Protein AF-A0A257YB41-F1 (afdb_monomer_lite)

Radius of gyration: 22.33 Å; chains: 1; bounding box: 50×32×46 Å

Structure (mmCIF, N/CA/C/O backbone):
data_AF-A0A257YB41-F1
#
_entry.id   AF-A0A257YB41-F1
#
loop_
_atom_site.group_PDB
_atom_site.id
_atom_site.type_symbol
_atom_site.label_atom_id
_atom_site.label_alt_id
_atom_site.label_comp_id
_atom_site.label_asym_id
_atom_site.label_entity_id
_atom_site.label_seq_id
_atom_site.pdbx_PDB_ins_code
_atom_site.Cartn_x
_atom_site.Cartn_y
_atom_site.Cartn_z
_atom_site.occupancy
_atom_site.B_iso_or_equiv
_atom_site.auth_seq_id
_atom_site.auth_comp_id
_atom_site.auth_asym_id
_atom_site.auth_atom_id
_atom_site.pdbx_PDB_model_num
ATOM 1 N N . ASN A 1 1 ? 12.449 4.492 -10.604 1.00 88.31 1 ASN A N 1
ATOM 2 C CA . ASN A 1 1 ? 11.569 4.675 -11.779 1.00 88.31 1 ASN A CA 1
ATOM 3 C C . ASN A 1 1 ? 12.094 3.883 -12.981 1.00 88.31 1 ASN A C 1
ATOM 5 O O . ASN A 1 1 ? 11.810 4.262 -14.106 1.00 88.31 1 ASN A O 1
ATOM 9 N N . ASP A 1 2 ? 12.854 2.804 -12.761 1.00 97.12 2 ASP A N 1
ATOM 10 C CA . ASP A 1 2 ? 13.391 1.965 -13.835 1.00 97.12 2 ASP A CA 1
ATOM 11 C C . ASP A 1 2 ? 12.380 0.837 -14.129 1.00 97.12 2 ASP A C 1
ATOM 13 O O . ASP A 1 2 ? 12.077 0.068 -13.209 1.00 97.12 2 ASP A O 1
ATOM 17 N N . PRO A 1 3 ? 11.825 0.749 -15.353 1.00 97.44 3 PRO A N 1
ATOM 18 C CA . PRO A 1 3 ? 10.835 -0.267 -15.708 1.00 97.44 3 PRO A CA 1
ATOM 19 C C . PRO A 1 3 ? 11.396 -1.695 -15.659 1.00 97.44 3 PRO A C 1
ATOM 21 O O . PRO A 1 3 ? 10.682 -2.612 -15.259 1.00 97.44 3 PRO A O 1
ATOM 24 N N . VAL A 1 4 ? 12.674 -1.900 -15.996 1.00 97.81 4 VAL A N 1
ATOM 25 C CA . VAL A 1 4 ? 13.293 -3.236 -16.013 1.00 97.81 4 VAL A CA 1
ATOM 26 C C . VAL A 1 4 ? 13.488 -3.750 -14.587 1.00 97.81 4 VAL A C 1
ATOM 28 O O . VAL A 1 4 ? 13.169 -4.902 -14.292 1.00 97.81 4 VAL A O 1
ATOM 31 N N . ASP A 1 5 ? 13.969 -2.894 -13.681 1.00 98.06 5 ASP A N 1
ATOM 32 C CA . ASP A 1 5 ? 14.063 -3.222 -12.250 1.00 98.06 5 ASP A CA 1
ATOM 33 C C . ASP A 1 5 ? 12.675 -3.508 -11.656 1.00 98.06 5 ASP A C 1
ATOM 35 O O . ASP A 1 5 ? 12.495 -4.507 -10.959 1.00 98.06 5 ASP A O 1
ATOM 39 N N . GLN A 1 6 ? 11.671 -2.684 -11.979 1.00 98.00 6 GLN A N 1
ATOM 40 C CA . GLN A 1 6 ? 10.310 -2.887 -11.482 1.00 98.00 6 GLN A CA 1
ATOM 41 C C . GLN A 1 6 ? 9.695 -4.204 -11.981 1.00 98.00 6 GLN A C 1
ATOM 43 O O . GLN A 1 6 ? 9.092 -4.927 -11.187 1.00 98.00 6 GLN A O 1
ATOM 48 N N . TYR A 1 7 ? 9.880 -4.547 -13.260 1.00 98.31 7 TYR A N 1
ATOM 49 C CA . TYR A 1 7 ? 9.430 -5.823 -13.821 1.00 98.31 7 TYR A CA 1
ATOM 50 C C . TYR A 1 7 ? 10.055 -7.016 -13.095 1.00 98.31 7 TYR A C 1
ATOM 52 O O . TYR A 1 7 ? 9.343 -7.935 -12.695 1.00 98.31 7 TYR A O 1
ATOM 60 N N . ASN A 1 8 ? 11.373 -6.995 -12.875 1.00 98.38 8 ASN A N 1
ATOM 61 C CA . ASN A 1 8 ? 12.067 -8.094 -12.202 1.00 98.38 8 ASN A CA 1
ATOM 62 C C . ASN A 1 8 ? 11.537 -8.315 -10.777 1.00 98.38 8 ASN A C 1
ATOM 64 O O . ASN A 1 8 ? 11.349 -9.458 -10.366 1.00 98.38 8 ASN A O 1
ATOM 68 N N . ARG A 1 9 ? 11.227 -7.235 -10.047 1.00 98.19 9 ARG A N 1
ATOM 69 C CA . ARG A 1 9 ? 10.609 -7.321 -8.712 1.00 98.19 9 ARG A CA 1
ATOM 70 C C . ARG A 1 9 ? 9.210 -7.915 -8.764 1.00 98.19 9 ARG A C 1
ATOM 72 O O . ARG A 1 9 ? 8.878 -8.752 -7.931 1.00 98.19 9 ARG A O 1
ATOM 79 N N . PHE A 1 10 ? 8.395 -7.520 -9.741 1.00 98.19 10 PHE A N 1
ATOM 80 C CA . PHE A 1 10 ? 7.081 -8.132 -9.912 1.00 98.19 10 PHE A CA 1
ATOM 81 C C . PHE A 1 10 ? 7.162 -9.604 -10.317 1.00 98.19 10 PHE A C 1
ATOM 83 O O . PHE A 1 10 ? 6.368 -10.398 -9.826 1.00 98.19 10 PHE A O 1
ATOM 90 N N . ALA A 1 11 ? 8.121 -9.998 -11.158 1.00 97.75 11 ALA A N 1
ATOM 91 C CA . ALA A 1 11 ? 8.333 -11.402 -11.506 1.00 97.75 11 ALA A CA 1
ATOM 92 C C . ALA A 1 11 ? 8.718 -12.243 -10.273 1.00 97.75 11 ALA A C 1
ATOM 94 O O . ALA A 1 11 ? 8.233 -13.361 -10.104 1.00 97.75 11 ALA A O 1
ATOM 95 N N . GLU A 1 12 ? 9.543 -11.690 -9.379 1.00 98.19 12 GLU A N 1
ATOM 96 C CA . GLU A 1 12 ? 9.895 -12.324 -8.106 1.00 98.19 12 GLU A CA 1
ATOM 97 C C . GLU A 1 12 ? 8.670 -12.461 -7.183 1.00 98.19 12 GLU A C 1
ATOM 99 O O . GLU A 1 12 ? 8.397 -13.549 -6.675 1.00 98.19 12 GLU A O 1
ATOM 104 N N . GLN A 1 13 ? 7.883 -11.394 -7.024 1.00 98.19 13 GLN A N 1
ATOM 105 C CA . GLN A 1 13 ? 6.640 -11.402 -6.241 1.00 98.19 13 GLN A CA 1
ATOM 106 C C . GLN A 1 13 ? 5.607 -12.386 -6.803 1.00 98.19 13 GLN A C 1
ATOM 108 O O . GLN A 1 13 ? 5.016 -13.155 -6.047 1.00 98.19 13 GLN A O 1
ATOM 113 N N . GLN A 1 14 ? 5.464 -12.458 -8.127 1.00 97.69 14 GLN A N 1
ATOM 114 C CA . GLN A 1 14 ? 4.599 -13.437 -8.774 1.00 97.69 14 GLN A CA 1
ATOM 115 C C . GLN A 1 14 ? 5.050 -14.871 -8.468 1.00 97.69 14 GLN A C 1
ATOM 117 O O . GLN A 1 14 ? 4.212 -15.719 -8.181 1.00 97.69 14 GLN A O 1
ATOM 122 N N . SER A 1 15 ? 6.361 -15.138 -8.446 1.00 97.69 15 SER A N 1
ATOM 123 C CA . SER A 1 15 ? 6.877 -16.464 -8.083 1.00 97.69 15 SER A CA 1
ATOM 124 C C . SER A 1 15 ? 6.578 -16.841 -6.626 1.00 97.69 15 SER A C 1
ATOM 126 O O . SER A 1 15 ? 6.254 -17.996 -6.351 1.00 97.69 15 SER A O 1
ATOM 128 N N . MET A 1 16 ? 6.624 -15.874 -5.698 1.00 98.06 16 MET A N 1
ATOM 129 C CA . MET A 1 16 ? 6.213 -16.077 -4.302 1.00 98.06 16 MET A CA 1
ATOM 130 C C . MET A 1 16 ? 4.715 -16.375 -4.205 1.00 98.06 16 MET A C 1
ATOM 132 O O . MET A 1 16 ? 4.310 -17.310 -3.514 1.00 98.06 16 MET A O 1
ATOM 136 N N . ARG A 1 17 ? 3.898 -15.647 -4.971 1.00 97.38 17 ARG A N 1
ATOM 137 C CA . ARG A 1 17 ? 2.454 -15.871 -5.046 1.00 97.38 17 ARG A CA 1
ATOM 138 C C . ARG A 1 17 ? 2.111 -17.258 -5.584 1.00 97.38 17 ARG A C 1
ATOM 140 O O . ARG A 1 17 ? 1.273 -17.953 -5.016 1.00 97.38 17 ARG A O 1
ATOM 147 N N . ASP A 1 18 ? 2.791 -17.693 -6.641 1.00 96.94 18 ASP A N 1
ATOM 148 C CA . ASP A 1 18 ? 2.618 -19.028 -7.225 1.00 96.94 18 ASP A CA 1
ATOM 149 C C . ASP A 1 18 ? 3.073 -20.140 -6.260 1.00 96.94 18 ASP A C 1
ATOM 151 O O . ASP A 1 18 ? 2.560 -21.260 -6.309 1.00 96.94 18 ASP A O 1
ATOM 155 N N . AL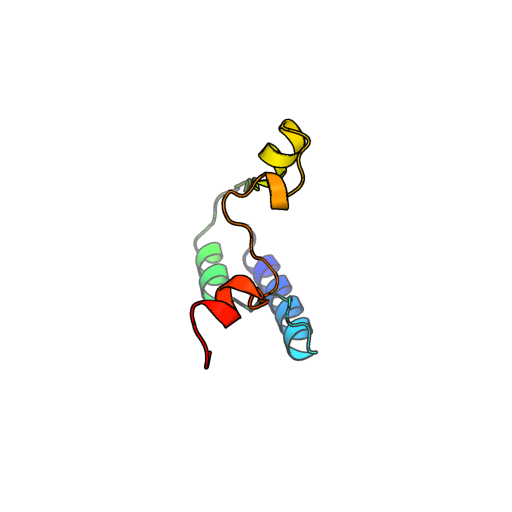A A 1 19 ? 3.999 -19.827 -5.346 1.00 98.00 19 ALA A N 1
ATOM 156 C CA . ALA A 1 19 ? 4.418 -20.703 -4.253 1.00 98.00 19 ALA A CA 1
ATOM 157 C C . ALA A 1 19 ? 3.449 -20.711 -3.049 1.00 98.00 19 ALA A C 1
ATOM 159 O O . ALA A 1 19 ? 3.664 -21.483 -2.111 1.00 98.00 19 ALA A O 1
ATOM 160 N N . GLY A 1 20 ? 2.377 -19.909 -3.083 1.00 97.50 20 GLY A N 1
ATOM 161 C CA . GLY A 1 20 ? 1.317 -19.881 -2.071 1.00 97.50 20 GLY A CA 1
ATOM 162 C C . GLY A 1 20 ? 1.373 -18.708 -1.090 1.00 97.50 20 GLY A C 1
ATOM 163 O O . GLY A 1 20 ? 0.709 -18.772 -0.058 1.00 97.50 20 GLY A O 1
ATOM 164 N N . ASP A 1 21 ? 2.157 -17.663 -1.371 1.00 97.75 21 ASP A N 1
ATOM 165 C CA . ASP A 1 21 ? 2.116 -16.417 -0.599 1.00 97.75 21 ASP A CA 1
ATOM 166 C C . ASP A 1 21 ? 0.946 -15.527 -1.060 1.00 97.75 21 ASP A C 1
ATOM 168 O O . ASP A 1 21 ? 1.021 -14.850 -2.087 1.00 97.75 21 ASP A O 1
ATOM 172 N N . ASP A 1 22 ? -0.149 -15.532 -0.295 1.00 95.69 22 ASP A N 1
ATOM 173 C CA . ASP A 1 22 ? -1.352 -14.741 -0.585 1.00 95.69 22 ASP A CA 1
ATOM 174 C C . ASP A 1 22 ? -1.146 -13.221 -0.417 1.00 95.69 22 ASP A C 1
ATOM 176 O O . ASP A 1 22 ? -1.967 -12.438 -0.906 1.00 95.69 22 ASP A O 1
ATOM 180 N N . GLU A 1 23 ? -0.073 -12.788 0.259 1.00 96.75 23 GLU A N 1
ATOM 181 C CA . GLU A 1 23 ? 0.253 -11.370 0.470 1.00 96.75 23 GLU A CA 1
ATOM 182 C C . GLU A 1 23 ? 1.201 -10.809 -0.604 1.00 96.75 23 GLU A C 1
ATOM 184 O O . GLU A 1 23 ? 1.341 -9.586 -0.727 1.00 96.75 23 GLU A O 1
ATOM 189 N N . ALA A 1 24 ? 1.833 -11.674 -1.406 1.00 97.50 24 ALA A N 1
ATOM 190 C CA . ALA A 1 24 ? 2.741 -11.262 -2.468 1.00 97.50 24 ALA A CA 1
ATOM 191 C C . ALA A 1 24 ? 2.023 -10.480 -3.581 1.00 97.50 24 ALA A C 1
ATOM 193 O O . ALA A 1 24 ? 0.875 -10.747 -3.958 1.00 97.50 24 ALA A O 1
ATOM 194 N N . GLN A 1 25 ? 2.726 -9.493 -4.138 1.00 97.12 25 GLN A N 1
ATOM 195 C CA . GLN A 1 25 ? 2.163 -8.611 -5.159 1.00 97.12 25 GLN A CA 1
ATOM 196 C C . GLN A 1 25 ? 1.928 -9.350 -6.483 1.00 97.12 25 GLN A C 1
ATOM 198 O O . GLN A 1 25 ? 2.727 -10.183 -6.907 1.00 97.12 25 GLN A O 1
ATOM 203 N N . MET A 1 26 ? 0.838 -9.003 -7.169 1.00 96.62 26 MET A N 1
ATOM 204 C CA . MET A 1 26 ? 0.573 -9.478 -8.527 1.00 96.62 26 MET A CA 1
ATOM 205 C C . MET A 1 26 ? 1.430 -8.711 -9.537 1.00 96.62 26 MET A C 1
ATOM 207 O O . MET A 1 26 ? 1.647 -7.509 -9.380 1.00 96.62 26 MET A O 1
ATOM 211 N N . LEU A 1 27 ? 1.881 -9.395 -10.590 1.00 97.56 27 LEU A N 1
ATOM 212 C CA . LEU A 1 27 ? 2.543 -8.745 -11.717 1.00 97.56 27 LEU A CA 1
ATOM 213 C C . LEU A 1 27 ? 1.563 -7.829 -12.468 1.00 97.56 27 LEU A C 1
ATOM 215 O O . LEU A 1 27 ? 0.625 -8.306 -13.105 1.00 97.56 27 LEU A O 1
ATOM 219 N N . ASP A 1 28 ? 1.825 -6.523 -12.422 1.00 98.12 28 ASP A N 1
ATOM 220 C CA . ASP A 1 28 ? 1.100 -5.495 -13.172 1.00 98.12 28 ASP A CA 1
ATOM 221 C C . ASP A 1 28 ? 1.957 -5.020 -14.357 1.00 98.12 28 ASP A C 1
ATOM 223 O O . ASP A 1 28 ? 2.879 -4.212 -14.209 1.00 98.12 28 ASP A O 1
ATOM 227 N N . ILE A 1 29 ? 1.687 -5.588 -15.535 1.00 97.56 29 ILE A N 1
ATOM 228 C CA . ILE A 1 29 ? 2.422 -5.275 -16.769 1.00 97.56 29 ILE A CA 1
ATOM 229 C C . ILE A 1 29 ? 2.068 -3.872 -17.270 1.00 97.56 29 ILE A C 1
ATOM 231 O O . ILE A 1 29 ? 2.955 -3.170 -17.751 1.00 97.56 29 ILE A O 1
ATOM 235 N N . ASP A 1 30 ? 0.820 -3.436 -17.099 1.00 98.19 30 ASP A N 1
ATOM 236 C CA . ASP A 1 30 ? 0.363 -2.119 -17.548 1.00 98.19 30 ASP A CA 1
ATOM 237 C C . ASP A 1 30 ? 1.073 -1.005 -16.753 1.00 98.19 30 ASP A C 1
ATOM 239 O O . ASP A 1 30 ? 1.469 0.020 -17.312 1.00 98.19 30 ASP A O 1
ATOM 243 N N . PHE A 1 31 ? 1.322 -1.218 -15.453 1.00 97.75 31 PHE A N 1
ATOM 244 C CA . PHE A 1 31 ? 2.140 -0.309 -14.645 1.00 97.75 31 PHE A CA 1
ATOM 245 C C . PHE A 1 31 ? 3.599 -0.258 -15.112 1.00 97.75 31 PHE A C 1
ATOM 247 O O . PHE A 1 31 ? 4.189 0.822 -15.158 1.00 97.75 31 PHE A O 1
ATOM 254 N N . VAL A 1 32 ? 4.196 -1.402 -15.465 1.00 97.88 32 VAL A N 1
ATOM 255 C CA . VAL A 1 32 ? 5.561 -1.441 -16.017 1.00 97.88 32 VAL A CA 1
ATOM 256 C C . VAL A 1 32 ? 5.617 -0.691 -17.346 1.00 97.88 32 VAL A C 1
ATOM 258 O O . VAL A 1 32 ? 6.498 0.152 -17.508 1.00 97.88 32 VAL A O 1
ATOM 261 N N . GLU A 1 33 ? 4.654 -0.915 -18.244 1.00 97.88 33 GLU A N 1
ATOM 262 C CA . GLU A 1 33 ? 4.551 -0.188 -19.513 1.00 97.88 33 GLU A CA 1
ATOM 263 C C . GLU A 1 33 ? 4.462 1.326 -19.263 1.00 97.88 33 GLU A C 1
ATOM 265 O O . GLU A 1 33 ? 5.185 2.114 -19.870 1.00 97.88 33 GLU A O 1
ATOM 270 N N . ALA A 1 34 ? 3.652 1.755 -18.289 1.00 97.50 34 ALA A N 1
ATOM 271 C CA . ALA A 1 34 ? 3.542 3.163 -17.916 1.00 97.50 34 ALA A CA 1
ATOM 272 C C . ALA A 1 34 ? 4.890 3.783 -17.485 1.00 97.50 34 ALA A 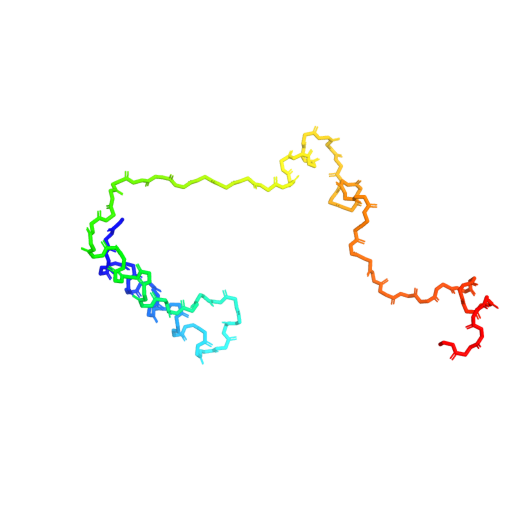C 1
ATOM 274 O O . ALA A 1 34 ? 5.152 4.953 -17.779 1.00 97.50 34 ALA A O 1
ATOM 275 N N . LEU A 1 35 ? 5.765 3.018 -16.819 1.00 97.38 35 LEU A N 1
ATOM 276 C CA . LEU A 1 35 ? 7.107 3.478 -16.439 1.00 97.38 35 LEU A CA 1
ATOM 277 C C . LEU A 1 35 ? 8.024 3.687 -17.653 1.00 97.38 35 LEU A C 1
ATOM 279 O O . LEU A 1 35 ? 8.856 4.601 -17.623 1.00 97.38 35 LEU A O 1
ATOM 283 N N . GLU A 1 36 ? 7.862 2.895 -18.717 1.00 97.12 36 GLU A N 1
ATOM 284 C CA . GLU A 1 36 ? 8.658 2.981 -19.952 1.00 97.12 36 GLU A CA 1
ATOM 285 C C . GLU A 1 36 ? 8.449 4.301 -20.699 1.00 97.12 36 GLU A C 1
ATOM 287 O O . GLU A 1 36 ? 9.387 4.825 -21.303 1.00 97.12 36 GLU A O 1
ATOM 292 N N . TYR A 1 37 ? 7.262 4.905 -20.584 1.00 97.12 37 TYR A N 1
ATOM 293 C CA . TYR A 1 37 ? 6.986 6.238 -21.133 1.00 97.12 37 TYR A CA 1
ATOM 294 C C . TYR A 1 37 ? 7.745 7.371 -20.416 1.00 97.12 37 TYR A C 1
ATOM 296 O O . TYR A 1 37 ? 7.678 8.525 -20.842 1.00 97.12 37 TYR A O 1
ATOM 304 N N . GLY A 1 38 ? 8.506 7.057 -19.362 1.00 93.62 38 GLY A N 1
ATOM 305 C CA . GLY A 1 38 ? 9.434 7.980 -18.718 1.00 93.62 38 GLY A CA 1
ATOM 306 C C . GLY A 1 38 ? 8.857 8.620 -17.463 1.00 93.62 38 GLY A C 1
ATOM 307 O O . GLY A 1 38 ? 8.654 9.834 -17.407 1.00 93.62 38 GLY A O 1
ATOM 308 N N . MET A 1 39 ? 8.645 7.813 -16.420 1.00 95.06 39 MET A N 1
ATOM 309 C CA . MET A 1 39 ? 8.298 8.330 -15.093 1.00 95.06 39 MET A CA 1
ATOM 310 C C . MET A 1 39 ? 9.420 9.256 -14.577 1.00 95.06 39 MET A C 1
ATOM 312 O O . MET A 1 39 ? 10.566 8.813 -14.475 1.00 95.06 39 MET A O 1
ATOM 316 N N . PRO A 1 40 ? 9.142 10.517 -14.197 1.00 96.38 40 PRO A N 1
ATOM 317 C CA . PRO A 1 40 ? 10.145 11.396 -13.598 1.00 96.38 40 PRO A CA 1
ATOM 318 C C . PRO A 1 40 ? 10.665 10.867 -12.251 1.00 96.38 40 PRO A C 1
ATOM 320 O O . PRO A 1 40 ? 9.995 10.062 -11.599 1.00 96.38 40 PRO A O 1
ATOM 323 N N . PRO A 1 41 ? 11.823 11.348 -11.765 1.00 96.38 41 PRO A N 1
ATOM 324 C CA . PRO A 1 41 ? 12.236 11.107 -10.388 1.00 96.38 41 PRO A CA 1
ATOM 325 C C . PRO A 1 41 ? 11.164 11.630 -9.423 1.00 96.38 41 PRO A C 1
ATOM 327 O O . PRO A 1 41 ? 10.891 12.829 -9.378 1.00 96.38 41 PRO A O 1
ATOM 330 N N . ALA A 1 42 ? 10.549 10.726 -8.665 1.00 95.19 42 ALA A N 1
ATOM 331 C CA . ALA A 1 42 ? 9.471 11.041 -7.736 1.00 95.19 42 ALA A CA 1
ATOM 332 C C . ALA A 1 42 ? 9.670 10.318 -6.400 1.00 95.19 42 ALA A C 1
ATOM 334 O O . ALA A 1 42 ? 10.362 9.303 -6.320 1.00 95.19 42 ALA A O 1
ATOM 335 N N . CYS A 1 43 ? 9.032 10.845 -5.358 1.00 96.19 43 CYS A N 1
ATOM 336 C CA . CYS A 1 43 ? 8.958 10.241 -4.034 1.00 96.19 43 CYS A CA 1
ATOM 337 C C . CYS A 1 43 ? 7.483 10.121 -3.634 1.00 96.19 43 CYS A C 1
ATOM 339 O O . CYS A 1 43 ? 6.718 11.066 -3.828 1.00 96.19 43 CYS A O 1
ATOM 341 N N . GLY A 1 44 ? 7.090 8.962 -3.106 1.00 94.62 44 GLY A N 1
ATOM 342 C CA . GLY A 1 44 ? 5.753 8.727 -2.561 1.00 94.62 44 GLY A 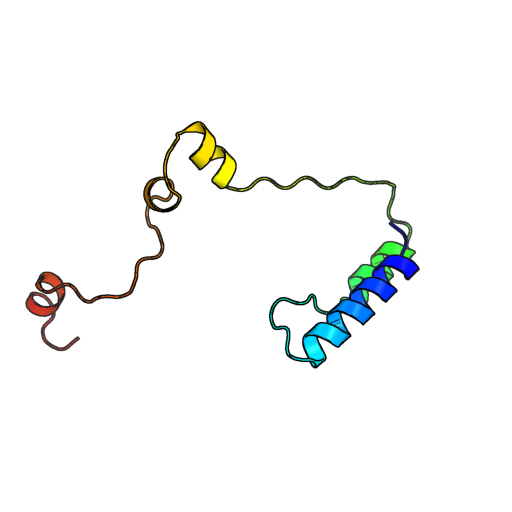CA 1
ATOM 343 C C . GLY A 1 44 ? 5.724 8.935 -1.047 1.00 94.62 44 GLY A C 1
ATOM 344 O O . GLY A 1 44 ? 6.703 8.652 -0.361 1.00 94.62 44 GLY A O 1
ATOM 345 N N . LEU A 1 45 ? 4.591 9.398 -0.520 1.00 97.00 45 LEU A N 1
ATOM 346 C CA . LEU A 1 45 ? 4.347 9.535 0.916 1.00 97.00 45 LEU A CA 1
ATOM 347 C C . LEU A 1 45 ? 2.974 8.954 1.252 1.00 97.00 45 LEU A C 1
ATOM 349 O O . LEU A 1 45 ? 1.988 9.290 0.599 1.00 97.00 45 LEU A O 1
ATOM 353 N N . GLY A 1 46 ? 2.916 8.108 2.279 1.00 96.06 46 GLY A N 1
ATOM 354 C CA . GLY A 1 46 ? 1.677 7.535 2.795 1.00 96.06 46 GLY A CA 1
ATOM 355 C C . GLY A 1 46 ? 1.570 7.747 4.301 1.00 96.06 46 GLY A C 1
ATOM 356 O O . GLY A 1 46 ? 2.520 7.475 5.033 1.00 96.06 46 GLY A O 1
ATOM 357 N N . TYR A 1 47 ? 0.408 8.213 4.758 1.00 96.81 47 TYR A N 1
ATOM 358 C CA . TYR A 1 47 ? 0.051 8.272 6.173 1.00 96.81 47 TYR A CA 1
ATOM 359 C C . TYR A 1 47 ? -1.170 7.402 6.435 1.00 96.81 47 TYR A C 1
ATOM 361 O O . TYR A 1 47 ? -2.073 7.308 5.608 1.00 96.81 47 TYR A O 1
ATOM 369 N N . SER A 1 48 ? -1.184 6.791 7.611 1.00 95.12 48 SER A N 1
ATOM 370 C CA . SER A 1 48 ? -2.292 5.991 8.118 1.00 95.12 48 SER A CA 1
ATOM 371 C C . SER A 1 48 ? -2.958 6.727 9.280 1.00 95.12 48 SER A C 1
ATOM 373 O O . SER A 1 48 ? -2.340 7.550 9.959 1.00 95.12 48 SER A O 1
ATOM 375 N N . GLU A 1 49 ? -4.209 6.376 9.548 1.00 95.06 49 GLU A N 1
ATOM 376 C CA . GLU A 1 49 ? -4.969 6.700 10.753 1.00 95.06 49 GLU A CA 1
ATOM 377 C C . GLU A 1 49 ? -4.198 6.420 12.059 1.00 95.06 49 GLU A C 1
ATOM 379 O O . GLU A 1 49 ? -4.422 7.081 13.072 1.00 95.06 49 GLU A O 1
ATOM 384 N N . ARG A 1 50 ? -3.204 5.521 12.018 1.00 95.44 50 ARG A N 1
ATOM 385 C CA . ARG A 1 50 ? -2.263 5.268 13.117 1.00 95.44 50 ARG A CA 1
ATOM 386 C C . ARG A 1 50 ? -1.534 6.519 13.596 1.00 95.44 50 ARG A C 1
ATOM 388 O O . ARG A 1 50 ? -1.187 6.585 14.771 1.00 95.44 50 ARG A O 1
ATOM 395 N N . VAL A 1 51 ? -1.305 7.504 12.724 1.00 96.75 51 VAL A N 1
ATOM 396 C CA . VAL A 1 51 ? -0.714 8.790 13.126 1.00 96.75 51 VAL A CA 1
ATOM 397 C C . VAL A 1 51 ? -1.618 9.480 14.141 1.00 96.75 51 VAL A C 1
ATOM 399 O O . VAL A 1 51 ? -1.145 9.895 15.192 1.00 96.75 51 VAL A O 1
ATOM 402 N N . PHE A 1 52 ? -2.922 9.541 13.867 1.00 95.38 52 PHE A N 1
ATOM 403 C CA . PHE A 1 52 ? -3.900 10.113 14.787 1.00 95.38 52 PHE A CA 1
ATOM 404 C C . PHE A 1 52 ? -3.969 9.310 16.091 1.00 95.38 52 PHE A C 1
ATOM 406 O O . PHE A 1 52 ? -3.832 9.886 17.164 1.00 95.38 52 PHE A O 1
ATOM 413 N N . TRP A 1 53 ? -4.075 7.979 16.012 1.00 96.69 53 TRP A N 1
ATOM 414 C CA . TRP A 1 53 ? -4.111 7.124 17.206 1.00 96.69 53 TRP A CA 1
ATOM 415 C C . TRP A 1 53 ? -2.874 7.297 18.094 1.00 96.69 53 TRP A C 1
ATOM 417 O O . TRP A 1 53 ? -2.992 7.370 19.314 1.00 96.69 53 TRP A O 1
ATOM 427 N N . SER A 1 54 ? -1.689 7.420 17.486 1.00 96.56 54 SER A N 1
ATOM 428 C CA . SER A 1 54 ? -0.438 7.649 18.210 1.00 96.56 54 SER A CA 1
ATOM 429 C C . SER A 1 54 ? -0.365 9.032 18.854 1.00 96.56 54 SER A C 1
ATOM 431 O O . SER A 1 54 ? 0.249 9.155 19.911 1.00 96.56 54 SER A O 1
ATOM 433 N N . LEU A 1 55 ? -0.929 10.063 18.219 1.00 97.31 55 LEU A N 1
ATOM 434 C CA . LEU A 1 55 ? -0.953 11.422 18.763 1.00 97.31 55 LEU A CA 1
ATOM 435 C C . LEU A 1 55 ? -1.945 11.546 19.925 1.00 97.31 55 LEU A C 1
ATOM 437 O O . LEU A 1 55 ? -1.628 12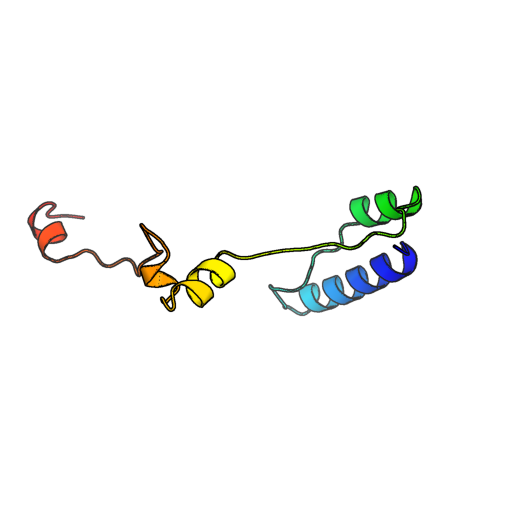.182 20.924 1.00 97.31 55 LEU A O 1
ATOM 441 N N . GLU A 1 56 ? -3.101 10.893 19.817 1.00 96.75 56 GLU A N 1
ATOM 442 C CA . GLU A 1 56 ? -4.129 10.871 20.866 1.00 96.75 56 GLU A CA 1
ATOM 443 C C . GLU A 1 56 ? -3.836 9.854 21.982 1.00 96.75 56 GLU A C 1
ATOM 445 O O . GLU A 1 56 ? -4.471 9.883 23.034 1.00 96.75 56 GLU A O 1
ATOM 450 N N . GLY A 1 57 ? -2.878 8.945 21.779 1.00 97.12 57 GLY A N 1
ATOM 451 C CA . GLY A 1 57 ? -2.539 7.904 22.753 1.00 97.12 57 GLY A CA 1
ATOM 452 C C . GLY A 1 57 ? -3.637 6.852 22.932 1.00 97.12 57 GLY A C 1
ATOM 453 O O . GLY A 1 57 ? -3.757 6.275 24.011 1.00 97.12 57 GLY A O 1
ATOM 454 N N . VAL A 1 58 ? -4.432 6.607 21.889 1.00 96.88 58 VAL A N 1
ATOM 455 C CA . VAL A 1 58 ? -5.559 5.664 21.903 1.00 96.88 58 VAL A CA 1
ATOM 456 C C . VAL A 1 58 ? -5.268 4.433 21.055 1.00 96.88 58 VAL A C 1
ATOM 458 O O . VAL A 1 58 ? -4.455 4.454 20.128 1.00 96.88 58 VAL A O 1
ATOM 461 N N . THR A 1 59 ? -5.952 3.332 21.345 1.00 95.94 59 THR A N 1
ATOM 462 C CA . THR A 1 59 ? -5.888 2.135 20.502 1.00 95.94 59 THR A CA 1
ATOM 463 C C . THR A 1 59 ? -6.682 2.318 19.205 1.00 95.94 59 THR A C 1
ATOM 465 O O . THR A 1 59 ? -7.599 3.134 19.122 1.00 95.94 59 THR A O 1
ATOM 468 N N . ALA A 1 60 ? -6.400 1.487 18.194 1.00 94.69 60 ALA A N 1
ATOM 469 C CA . ALA A 1 60 ? -7.155 1.467 16.936 1.00 94.69 60 ALA A CA 1
ATOM 470 C C . ALA A 1 60 ? -8.673 1.314 17.140 1.00 94.69 60 ALA A C 1
ATOM 472 O O . ALA A 1 60 ? -9.470 1.896 16.412 1.00 94.69 60 ALA A O 1
ATOM 473 N N . ARG A 1 61 ? -9.079 0.537 18.152 1.00 93.44 61 ARG A N 1
ATOM 474 C CA . ARG A 1 61 ? -10.491 0.293 18.468 1.00 93.44 61 ARG A CA 1
ATOM 475 C C . ARG A 1 61 ? -11.177 1.524 19.061 1.00 93.44 61 ARG A C 1
ATOM 477 O O . ARG A 1 61 ? -12.356 1.722 18.810 1.00 93.44 61 ARG A O 1
ATOM 484 N N . GLU A 1 62 ? -10.455 2.321 19.842 1.00 94.56 62 GLU A N 1
ATOM 485 C CA . GLU A 1 62 ? -10.962 3.562 20.444 1.00 94.56 62 GLU A CA 1
ATOM 486 C C . GLU A 1 62 ? -10.952 4.723 19.444 1.00 94.56 62 GLU A C 1
ATOM 488 O O . GLU A 1 62 ? -11.831 5.579 19.476 1.00 94.56 62 GLU A O 1
ATOM 493 N N . GLY A 1 63 ? -9.977 4.737 18.531 1.00 93.62 63 GLY A N 1
ATOM 494 C CA . GLY A 1 63 ? -9.825 5.780 17.520 1.00 93.62 63 GLY A CA 1
ATOM 495 C C . GLY A 1 63 ? -10.707 5.621 16.276 1.00 93.62 63 GLY A C 1
ATOM 496 O O . GLY A 1 63 ? -10.618 6.456 15.377 1.00 93.62 63 GLY A O 1
ATOM 497 N N . VAL A 1 64 ? -11.528 4.569 16.186 1.00 94.88 64 VAL A N 1
ATOM 498 C CA . VAL A 1 64 ? -12.479 4.338 15.085 1.00 94.88 64 VAL A CA 1
ATOM 499 C C . VAL A 1 64 ? -13.902 4.370 15.651 1.00 94.88 64 VAL A C 1
ATOM 501 O O . VAL A 1 64 ? -14.190 3.574 16.539 1.00 94.88 64 VAL A O 1
ATOM 504 N N . PRO A 1 65 ? -14.819 5.221 15.143 1.00 92.81 65 PRO A N 1
ATOM 505 C CA . PRO A 1 65 ? -16.171 5.345 15.704 1.00 92.81 65 PRO A CA 1
ATOM 506 C C . PRO A 1 65 ? -16.974 4.036 15.731 1.00 92.81 65 PRO A C 1
ATOM 508 O O . PRO A 1 65 ? -17.697 3.768 16.686 1.00 92.81 65 PRO A O 1
ATOM 511 N N . PHE A 1 66 ? -16.834 3.215 14.687 1.00 93.56 66 PHE A N 1
ATOM 512 C CA . PHE A 1 66 ? -17.494 1.916 14.551 1.00 93.56 66 PHE A CA 1
ATOM 513 C C . PHE A 1 66 ? -16.462 0.878 14.088 1.00 93.56 66 PHE A C 1
ATOM 515 O O . PHE A 1 66 ? -16.350 0.612 12.890 1.00 93.56 66 PHE A O 1
ATOM 522 N N . PRO A 1 67 ? -15.628 0.350 14.999 1.00 93.38 67 PRO A N 1
ATOM 523 C CA . PRO A 1 67 ? -14.580 -0.590 14.629 1.00 93.38 67 PRO A CA 1
ATOM 524 C C . PRO A 1 67 ? -15.192 -1.936 14.236 1.00 93.38 67 PRO A C 1
ATOM 526 O O . PRO A 1 67 ? -16.256 -2.313 14.728 1.00 93.38 67 PRO A O 1
ATOM 529 N N . GLN A 1 68 ? -14.489 -2.701 13.399 1.00 91.62 68 GLN A N 1
ATOM 530 C CA . GLN A 1 68 ? -14.877 -4.081 13.128 1.00 91.62 68 GLN A CA 1
ATOM 531 C C . GLN A 1 68 ? -14.827 -4.882 14.434 1.00 91.62 68 GLN A C 1
ATOM 533 O O . GLN A 1 68 ? -13.772 -5.026 15.056 1.00 91.62 68 GLN A O 1
ATOM 538 N N . LEU A 1 69 ? -15.978 -5.403 14.848 1.00 89.69 69 LEU A N 1
ATOM 539 C CA . LEU A 1 69 ? -16.101 -6.271 16.010 1.00 89.69 69 LEU A CA 1
ATOM 540 C C . LEU A 1 69 ? -16.269 -7.720 15.562 1.00 89.69 69 LEU A C 1
ATOM 542 O O . LEU A 1 69 ? -16.714 -8.005 14.448 1.00 89.69 69 LEU A O 1
ATOM 546 N N . ARG A 1 70 ? -15.922 -8.653 16.450 1.00 88.38 70 ARG A N 1
ATOM 547 C CA . ARG A 1 70 ? -16.309 -10.050 16.266 1.00 88.38 70 ARG A CA 1
ATOM 548 C C . ARG A 1 70 ? -17.834 -10.116 16.251 1.00 88.38 70 ARG A C 1
ATOM 550 O O . ARG A 1 70 ? -18.479 -9.519 17.108 1.00 88.38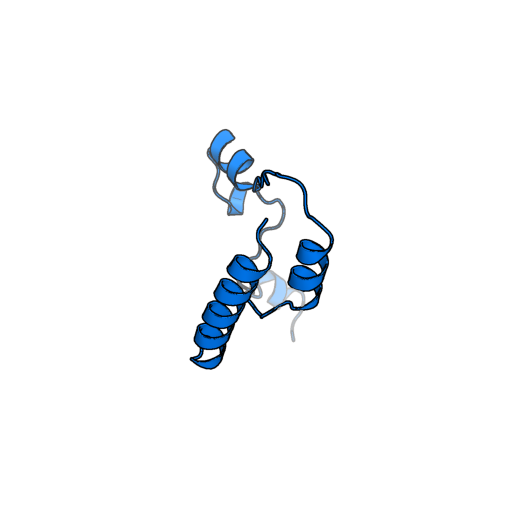 70 ARG A O 1
ATOM 557 N N . HIS A 1 71 ? -18.389 -10.819 15.270 1.00 84.00 71 HIS A N 1
ATOM 558 C CA . HIS A 1 71 ? -19.828 -11.009 15.185 1.00 84.00 71 HIS A CA 1
ATOM 559 C C . HIS A 1 71 ? -20.286 -11.929 16.318 1.00 84.00 71 HIS A C 1
ATOM 561 O O . HIS A 1 71 ? -19.979 -13.122 16.323 1.00 84.00 71 HIS A O 1
ATOM 567 N N . GLU A 1 72 ? -21.014 -11.361 17.272 1.00 84.25 72 GLU A N 1
ATOM 568 C CA . GLU A 1 72 ? -21.711 -12.077 18.332 1.00 84.25 72 GLU A CA 1
ATOM 569 C C . GLU A 1 72 ? -23.117 -11.492 18.431 1.00 84.25 72 GLU A C 1
ATOM 571 O O . GLU A 1 72 ? -23.282 -10.273 18.497 1.00 84.25 72 GLU A O 1
ATOM 576 N N . VAL A 1 73 ? -24.135 -12.353 18.400 1.00 81.38 73 VAL A N 1
ATOM 577 C CA . VAL A 1 73 ? -25.512 -11.911 18.620 1.00 81.38 73 VAL A CA 1
ATOM 578 C C . VAL A 1 73 ? -25.693 -11.773 20.123 1.00 81.38 73 VAL A C 1
ATOM 580 O O . VAL A 1 73 ? -25.723 -12.779 20.834 1.00 81.38 73 VAL A O 1
ATOM 583 N N . ASP A 1 74 ? -25.773 -10.533 20.599 1.00 84.50 74 ASP A N 1
ATOM 584 C CA . ASP A 1 74 ? -25.987 -10.243 22.015 1.00 84.50 74 ASP A CA 1
ATOM 585 C C . ASP A 1 74 ? -27.292 -10.877 22.519 1.00 84.50 74 ASP A C 1
ATOM 587 O O . ASP A 1 74 ? -28.269 -10.968 21.770 1.00 84.50 74 ASP A O 1
ATOM 591 N N . GLN A 1 75 ? -27.333 -11.271 23.795 1.00 84.62 75 GLN A N 1
ATOM 592 C CA . GLN A 1 75 ? -28.530 -11.867 24.402 1.00 84.62 75 GLN A CA 1
ATOM 593 C C . GLN A 1 75 ? -29.748 -10.951 24.251 1.00 84.62 75 GLN A C 1
ATOM 595 O O . GLN A 1 75 ? -30.816 -11.422 23.875 1.00 84.62 75 GLN A O 1
ATOM 600 N N . THR A 1 76 ? -29.570 -9.635 24.402 1.00 87.06 76 THR A N 1
ATOM 601 C CA . THR A 1 76 ? -30.645 -8.653 24.201 1.00 87.06 76 THR A CA 1
ATOM 602 C C . THR A 1 76 ? -31.184 -8.699 22.770 1.00 87.06 76 THR A C 1
ATOM 604 O O . THR A 1 76 ? -32.380 -8.563 22.534 1.00 87.06 76 THR A O 1
ATOM 607 N N . THR A 1 77 ? -30.309 -8.914 21.785 1.00 85.38 77 THR A N 1
ATOM 608 C CA . THR A 1 77 ? -30.708 -9.000 20.373 1.00 85.38 77 THR A CA 1
ATOM 609 C C . THR A 1 77 ? -31.436 -10.316 20.093 1.00 85.38 77 THR A C 1
ATOM 611 O O . THR A 1 77 ? -32.428 -10.306 19.369 1.00 85.38 77 THR A O 1
ATOM 614 N N . GLN A 1 78 ? -31.004 -11.423 20.709 1.00 87.75 78 GLN A N 1
ATOM 615 C CA . GLN A 1 78 ? -31.704 -12.714 20.646 1.00 87.75 78 GLN A CA 1
ATOM 616 C C . GLN A 1 78 ? -33.098 -12.641 21.289 1.00 87.75 78 GLN A C 1
ATOM 618 O O . GLN A 1 78 ? -34.047 -13.231 20.777 1.00 87.75 78 GLN A O 1
ATOM 623 N N . GLU A 1 79 ? -33.238 -11.892 22.387 1.00 89.44 79 GLU A N 1
ATOM 624 C CA . GLU A 1 79 ? -34.519 -11.659 23.060 1.00 89.44 79 GLU A CA 1
ATOM 625 C C . GLU A 1 79 ? -35.471 -10.789 22.226 1.00 89.44 79 GLU A C 1
ATOM 627 O O . GLU A 1 79 ? -36.665 -11.082 22.153 1.00 89.44 79 GLU A O 1
ATOM 632 N N . ILE A 1 80 ? -34.961 -9.731 21.580 1.00 92.00 80 ILE A N 1
ATOM 633 C CA . ILE A 1 80 ? -35.765 -8.831 20.734 1.00 92.00 80 ILE A CA 1
ATOM 634 C C . ILE A 1 80 ? -36.172 -9.515 19.421 1.00 92.00 80 ILE A C 1
ATOM 636 O O . ILE A 1 80 ? -37.295 -9.322 18.951 1.00 92.00 80 ILE A O 1
ATOM 640 N N . TYR A 1 81 ? -35.279 -10.311 18.830 1.00 87.75 81 TYR A N 1
ATOM 641 C CA . TYR A 1 81 ? -35.486 -10.983 17.547 1.00 87.75 81 TYR A CA 1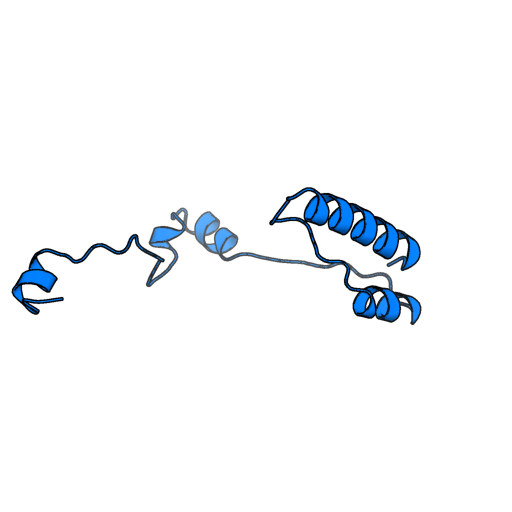
ATOM 642 C C . TYR A 1 81 ? -35.372 -12.510 17.688 1.00 87.75 81 TYR A C 1
ATOM 644 O O . TYR A 1 81 ? -34.399 -13.108 17.219 1.00 87.75 81 TYR A O 1
ATOM 652 N N . PRO A 1 82 ? -36.364 -13.172 18.309 1.00 80.00 82 PRO A N 1
ATOM 653 C CA . PRO A 1 82 ? -36.339 -14.619 18.471 1.00 80.00 82 PRO A CA 1
ATOM 654 C C . PRO A 1 82 ? -36.415 -15.315 17.102 1.00 80.00 82 PRO A C 1
ATOM 656 O O . PRO A 1 82 ? -37.417 -15.197 16.395 1.00 80.00 82 PRO A O 1
ATOM 659 N N . GLY A 1 83 ? -35.361 -16.053 16.735 1.00 75.31 83 GLY A N 1
ATOM 660 C CA . GLY A 1 83 ? -35.279 -16.833 15.489 1.00 75.31 83 GLY A CA 1
ATOM 661 C C . GLY A 1 83 ? -34.277 -16.330 14.441 1.00 75.31 83 GLY A C 1
ATOM 662 O O . GLY A 1 83 ? -34.244 -16.902 13.350 1.00 75.31 83 GLY A O 1
ATOM 663 N N . LEU A 1 84 ? -33.488 -15.294 14.757 1.00 61.75 84 LEU A N 1
ATOM 664 C CA . LEU A 1 84 ? -32.207 -15.015 14.090 1.00 61.75 84 LEU A CA 1
ATOM 665 C C . LEU A 1 84 ? -31.105 -15.974 14.563 1.00 61.75 84 LEU A C 1
ATOM 667 O O . LEU A 1 84 ? -31.132 -16.361 15.754 1.00 61.75 84 LEU A O 1
#

Foldseek 3Di:
DQLVVVQVQQVVLVVVVVVPDPPGDHRDVVVSVVCVVPDDDDDDDDDDLVVVCVVVVHDPCVSDPDDDDDDDCDPVNCVVDPPD

pLDDT: mean 94.06, std 6.0, range [61.75, 98.38]

Sequence (84 aa):
NDPVDQYNRFAEQQSMRDAGDDEAQMLDIDFVEALEYGMPPACGLGYSERVFWSLEGVTAREGVPFPQLRHEVDQTTQEIYPGL

Secondary structure (DSSP, 8-state):
--HHHHHHHHHHHHHHHHTT-TTSPP--HHHHHHHHTT--S-------THHHHHHHT--TTTSSSSPPPP----HHHHHHSTT-